Protein AF-A0A4Y2MVW5-F1 (afdb_monomer_lite)

Radius of gyration: 16.61 Å; chains: 1;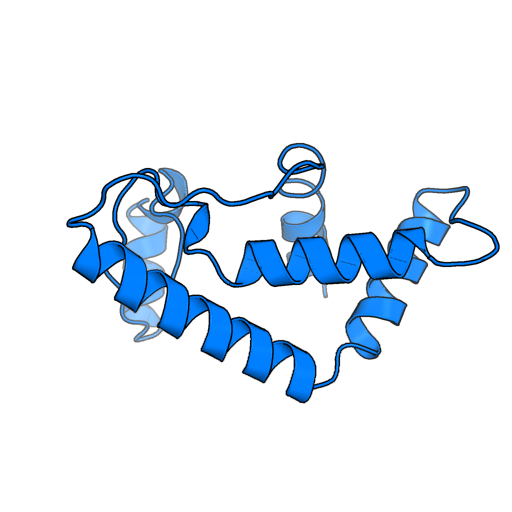 bounding box: 40×27×46 Å

Organism: Araneus ventricosus (NCBI:txid182803)

Foldseek 3Di:
DDQPPPVCPPPVNVVVCVVVVHDDDDDDHPPPVLDLVLVVVVVLVVQQVPDPPRQPDPVSSVVSSVVSVVVPDVVNVVVSVVVSVVVVVVCVVVVNDDDDDPPPDDPPPPPPPVVVVVVVD

Sequence (121 aa):
MDDNASPHRAAIVDDFLESEGIDCMEWPAYSPDLHPIENLWDALGRAVCRRFPPPATLRDLETAIKEEWRLLDSVVVDHLVTSMITHCALCMKVSGAHIPYQCRFLLFVLHLNIILLMTQI

Secondary structure (DSSP, 8-state):
-----TTTTSHHHHHHHHHTT-PPPP--TT-GGG-HHHHHHHHHHHHHHT-SSPP-SHHHHHHHHHHHHHH--HHHHHHHHHHHHHHHHHHHHTTTPPP-----S-TTTSHHHHHHHHTT-

InterPro domains:
  IPR036397 Ribonuclease H superfamily [G3DSA:3.30.420.10] (1-101)
  IPR038717 Tc1-like transposase, DDE domain [PF13358] (3-50)

pLDDT: mean 71.65, std 16.98, range [35.34, 93.88]

Structure (mmCIF, N/CA/C/O backbone):
data_AF-A0A4Y2MVW5-F1
#
_entry.id   AF-A0A4Y2MVW5-F1
#
loop_
_atom_site.group_PDB
_atom_site.id
_atom_site.type_symbol
_atom_site.label_atom_id
_atom_site.label_alt_id
_atom_site.label_comp_id
_atom_site.label_asym_id
_atom_site.label_entity_id
_atom_site.label_seq_id
_atom_site.pdbx_PDB_ins_code
_atom_site.Cartn_x
_atom_site.Cartn_y
_atom_site.Cartn_z
_atom_site.occupancy
_atom_site.B_iso_or_equiv
_atom_site.auth_seq_id
_atom_site.auth_comp_id
_atom_site.auth_asym_id
_atom_site.auth_atom_id
_atom_site.pdbx_PDB_model_num
ATOM 1 N N . MET A 1 1 ? -4.096 2.744 13.256 1.00 65.44 1 MET A N 1
ATOM 2 C CA . MET A 1 1 ? -5.276 2.305 12.482 1.00 65.44 1 MET A CA 1
ATOM 3 C C . MET A 1 1 ? -4.918 0.982 11.838 1.00 65.44 1 MET A C 1
ATOM 5 O O . MET A 1 1 ? -3.916 0.947 11.135 1.00 65.44 1 MET A O 1
ATOM 9 N N . ASP A 1 2 ? -5.699 -0.062 12.093 1.00 72.06 2 ASP A N 1
ATOM 10 C CA . ASP A 1 2 ? -5.564 -1.385 11.477 1.00 72.06 2 ASP A CA 1
ATOM 11 C C . ASP A 1 2 ? -6.956 -1.946 11.112 1.00 72.06 2 ASP A C 1
ATOM 13 O O . ASP A 1 2 ? -7.959 -1.236 11.201 1.00 72.06 2 ASP A O 1
ATOM 17 N N . ASP A 1 3 ? -7.010 -3.190 10.639 1.00 71.19 3 ASP A N 1
ATOM 18 C CA . ASP A 1 3 ? -8.216 -3.872 10.159 1.00 71.19 3 ASP A CA 1
ATOM 19 C C . ASP A 1 3 ? -8.911 -4.762 11.213 1.00 71.19 3 ASP A C 1
ATOM 21 O O . ASP A 1 3 ? -9.833 -5.508 10.871 1.00 71.19 3 ASP A O 1
ATOM 25 N N . ASN A 1 4 ? -8.491 -4.700 12.484 1.00 72.50 4 ASN A N 1
ATOM 26 C CA . ASN A 1 4 ? -8.999 -5.525 13.584 1.00 72.50 4 ASN A CA 1
ATOM 27 C C . ASN A 1 4 ? -8.874 -7.049 13.334 1.00 72.50 4 ASN A C 1
ATOM 29 O O . ASN A 1 4 ? -9.633 -7.849 13.894 1.00 72.50 4 ASN A O 1
ATOM 33 N N . ALA A 1 5 ? -7.932 -7.483 12.484 1.00 74.69 5 ALA A N 1
ATOM 34 C CA . ALA A 1 5 ? -7.656 -8.900 12.273 1.00 74.69 5 ALA A CA 1
ATOM 35 C C . ALA A 1 5 ? -7.199 -9.585 13.573 1.00 74.69 5 ALA A C 1
ATOM 37 O O . ALA A 1 5 ? -6.541 -8.985 14.422 1.00 74.69 5 ALA A O 1
ATOM 38 N N . SER A 1 6 ? -7.493 -10.883 13.717 1.00 78.06 6 SER A N 1
ATOM 39 C CA . SER A 1 6 ? -7.175 -11.639 14.941 1.00 78.06 6 SER A CA 1
ATOM 40 C C . SER A 1 6 ? -5.717 -11.509 15.424 1.00 78.06 6 SER A C 1
ATOM 42 O O . SER A 1 6 ? -5.538 -11.452 16.639 1.00 78.06 6 SER A O 1
ATOM 44 N N . PRO A 1 7 ? -4.684 -11.446 14.556 1.00 80.94 7 PRO A N 1
ATOM 45 C CA . PRO A 1 7 ? -3.311 -11.207 15.002 1.00 80.94 7 PRO A CA 1
ATOM 46 C C . PRO A 1 7 ? -3.080 -9.807 15.586 1.00 80.94 7 PRO A C 1
ATOM 48 O O . PRO A 1 7 ? -2.303 -9.677 16.523 1.00 80.94 7 PRO A O 1
ATOM 51 N N . HIS A 1 8 ? -3.766 -8.778 15.077 1.00 78.25 8 HIS A N 1
ATOM 52 C CA . HIS A 1 8 ? -3.656 -7.393 15.558 1.00 78.25 8 HIS A CA 1
ATOM 53 C C . HIS A 1 8 ? -4.331 -7.184 16.920 1.00 78.25 8 HIS A C 1
ATOM 55 O O . HIS A 1 8 ? -4.058 -6.208 17.604 1.00 78.25 8 HIS A O 1
ATOM 61 N N . ARG A 1 9 ? -5.187 -8.128 17.333 1.00 80.38 9 ARG A N 1
ATOM 62 C CA . ARG A 1 9 ? -5.886 -8.139 18.631 1.00 80.38 9 ARG A CA 1
ATOM 63 C C . ARG A 1 9 ? -5.322 -9.172 19.605 1.00 80.38 9 ARG A C 1
ATOM 65 O O . ARG A 1 9 ? -5.982 -9.556 20.569 1.00 80.38 9 ARG A O 1
ATOM 72 N N . ALA A 1 10 ? -4.132 -9.698 19.323 1.00 86.56 10 ALA A N 1
ATOM 73 C CA . ALA A 1 10 ? -3.432 -10.551 20.267 1.00 86.56 10 ALA A CA 1
ATOM 74 C C . ALA A 1 10 ? -2.944 -9.706 21.453 1.00 86.56 10 ALA A C 1
ATOM 76 O O . ALA A 1 10 ? -2.431 -8.612 21.249 1.00 86.56 10 ALA A O 1
ATOM 77 N N . ALA A 1 11 ? -3.019 -10.245 22.674 1.00 87.75 11 ALA A N 1
ATOM 78 C CA . ALA A 1 11 ? -2.611 -9.526 23.888 1.00 87.75 11 ALA A CA 1
ATOM 79 C C . ALA A 1 11 ? -1.182 -8.960 23.805 1.00 87.75 11 ALA A C 1
ATOM 81 O O . ALA A 1 11 ? -0.938 -7.837 24.212 1.00 87.75 11 ALA A O 1
ATOM 82 N N . ILE A 1 12 ? -0.257 -9.699 23.184 1.00 87.38 12 ILE A N 1
ATOM 83 C CA . ILE A 1 12 ? 1.121 -9.237 22.964 1.00 87.38 12 ILE A CA 1
ATOM 84 C C . ILE A 1 12 ? 1.209 -7.979 22.082 1.00 87.38 12 ILE A C 1
ATOM 86 O O . ILE A 1 12 ? 2.128 -7.184 22.242 1.00 87.38 12 ILE A O 1
ATOM 90 N N . VAL A 1 13 ? 0.280 -7.813 21.138 1.00 82.19 13 VAL A N 1
ATOM 91 C CA . VAL A 1 13 ? 0.209 -6.633 20.271 1.00 82.19 13 VAL A CA 1
ATOM 92 C C . VAL A 1 13 ? -0.405 -5.467 21.036 1.00 82.19 13 VAL A C 1
ATOM 94 O O . VAL A 1 13 ? 0.155 -4.378 20.985 1.00 82.19 13 VAL A O 1
ATOM 97 N N . ASP A 1 14 ? -1.484 -5.694 21.792 1.00 83.38 14 ASP A N 1
ATOM 98 C CA . ASP A 1 14 ? -2.093 -4.656 22.637 1.00 83.38 14 ASP A CA 1
ATOM 99 C C . ASP A 1 14 ? -1.088 -4.132 23.690 1.00 83.38 14 ASP A C 1
ATOM 101 O O . ASP A 1 14 ? -0.901 -2.921 23.796 1.00 83.38 14 ASP A O 1
ATOM 105 N N . ASP A 1 15 ? -0.361 -5.023 24.383 1.00 85.81 15 ASP A N 1
ATOM 106 C CA . ASP A 1 15 ? 0.678 -4.661 25.365 1.00 85.81 15 ASP A CA 1
ATOM 107 C C . ASP A 1 15 ? 1.800 -3.818 24.727 1.00 85.81 15 ASP A C 1
ATOM 109 O O . ASP A 1 15 ? 2.299 -2.857 25.318 1.00 85.81 15 ASP A O 1
ATOM 113 N N . PHE A 1 16 ? 2.214 -4.173 23.504 1.00 85.81 16 PHE A N 1
ATOM 114 C CA . PHE A 1 16 ? 3.232 -3.427 22.766 1.00 85.81 16 PHE A CA 1
ATOM 115 C C . PHE A 1 16 ? 2.738 -2.026 22.392 1.00 85.81 16 PHE A C 1
ATOM 117 O O . PHE A 1 16 ? 3.443 -1.047 22.639 1.00 85.81 16 PHE A O 1
ATOM 124 N N . LEU A 1 17 ? 1.526 -1.919 21.841 1.00 81.38 17 LEU A N 1
ATOM 125 C CA . LEU A 1 17 ? 0.936 -0.636 21.456 1.00 81.38 17 LEU A CA 1
ATOM 126 C C . LEU A 1 17 ? 0.781 0.292 22.666 1.00 81.38 17 LEU A C 1
ATOM 128 O O . LEU A 1 17 ? 1.124 1.470 22.570 1.00 81.38 17 LEU A O 1
ATOM 132 N N . GLU A 1 18 ? 0.351 -0.242 23.813 1.00 87.44 18 GLU A N 1
ATOM 133 C CA . GLU A 1 18 ? 0.275 0.514 25.066 1.00 87.44 18 GLU A CA 1
ATOM 134 C C . GLU A 1 18 ? 1.663 0.999 25.517 1.00 87.44 18 GLU A C 1
ATOM 136 O O . GLU A 1 18 ? 1.823 2.168 25.874 1.00 87.44 18 GLU A O 1
ATOM 141 N N . SER A 1 19 ? 2.689 0.142 25.444 1.00 86.62 19 SER A N 1
ATOM 142 C CA . SER A 1 19 ? 4.058 0.505 25.843 1.00 86.62 19 SER A CA 1
ATOM 143 C C . SER A 1 19 ? 4.690 1.596 24.969 1.00 86.62 19 SER A C 1
ATOM 145 O O . SER A 1 19 ? 5.455 2.419 25.473 1.00 86.62 19 SER A O 1
ATOM 147 N N . GLU A 1 20 ? 4.330 1.640 23.685 1.00 86.31 20 GLU A N 1
ATOM 148 C CA . GLU A 1 20 ? 4.769 2.664 22.732 1.00 86.31 20 GLU A CA 1
ATOM 149 C C . GLU A 1 20 ? 3.880 3.925 22.770 1.00 86.31 20 GLU A C 1
ATOM 151 O O . GLU A 1 20 ? 4.144 4.896 22.059 1.00 86.31 20 GLU A O 1
ATOM 156 N N . GLY A 1 21 ? 2.825 3.940 23.599 1.00 82.94 21 GLY A N 1
ATOM 157 C CA . GLY A 1 21 ? 1.878 5.054 23.700 1.00 82.94 21 GLY A CA 1
ATOM 158 C C . GLY A 1 21 ? 1.058 5.270 22.425 1.00 82.94 21 GLY A C 1
ATOM 159 O O . GLY A 1 21 ? 0.709 6.406 22.098 1.00 82.94 21 GLY A O 1
ATOM 160 N N . ILE A 1 22 ? 0.798 4.198 21.675 1.00 78.62 22 ILE A N 1
ATOM 161 C CA . ILE A 1 22 ? 0.056 4.229 20.416 1.00 78.62 22 ILE A CA 1
ATOM 162 C C . ILE A 1 22 ? -1.406 3.881 20.693 1.00 78.62 22 ILE A C 1
ATOM 164 O O . ILE A 1 22 ? -1.748 2.728 20.952 1.00 78.62 22 ILE A O 1
ATOM 168 N N . ASP A 1 23 ? -2.288 4.868 20.553 1.00 79.19 23 ASP A N 1
ATOM 169 C CA . ASP A 1 23 ? -3.726 4.644 20.675 1.00 79.19 23 ASP A CA 1
ATOM 170 C C . ASP A 1 23 ? -4.272 3.856 19.474 1.00 79.19 23 ASP A C 1
ATOM 172 O O . ASP A 1 23 ? -4.117 4.240 18.305 1.00 79.19 23 ASP A O 1
ATOM 176 N N . CYS A 1 24 ? -4.975 2.758 19.759 1.00 70.00 24 CYS A N 1
ATOM 177 C CA . CYS A 1 24 ? -5.708 2.020 18.741 1.00 70.00 24 CYS A CA 1
ATOM 178 C C . CYS A 1 24 ? -7.032 2.731 18.429 1.00 70.00 24 CYS A C 1
ATOM 180 O O . CYS A 1 24 ? -7.856 2.977 19.307 1.00 70.00 24 CYS A O 1
ATOM 182 N N . MET A 1 25 ? -7.259 3.037 17.153 1.00 70.56 25 MET A N 1
ATOM 183 C CA . MET A 1 25 ? -8.533 3.587 16.692 1.00 70.56 25 MET A CA 1
ATOM 184 C C . MET A 1 25 ? -9.561 2.461 16.547 1.00 70.56 25 MET A C 1
ATOM 186 O O . MET A 1 25 ? -9.260 1.451 15.913 1.00 70.56 25 MET A O 1
ATOM 190 N N . GLU A 1 26 ? -10.774 2.638 17.080 1.00 68.88 26 GLU A N 1
ATOM 191 C CA . GLU A 1 26 ? -11.860 1.676 16.859 1.00 68.88 26 GLU A CA 1
ATOM 192 C C . GLU A 1 26 ? -12.252 1.633 15.376 1.00 68.88 26 GLU A C 1
ATOM 194 O O . GLU A 1 26 ? -12.582 2.660 14.775 1.00 68.88 26 GLU A O 1
ATOM 199 N N . TRP A 1 27 ? -12.221 0.435 14.785 1.00 68.06 27 TRP A N 1
ATOM 200 C CA . TRP A 1 27 ? -12.527 0.222 13.373 1.00 68.06 27 TRP A CA 1
ATOM 201 C C . TRP A 1 27 ? -13.696 -0.753 13.186 1.00 68.06 27 TRP A C 1
ATOM 203 O O . TRP A 1 27 ? -13.691 -1.840 13.773 1.00 68.06 27 TRP A O 1
ATOM 213 N N . PRO A 1 28 ? -14.709 -0.414 12.367 1.00 63.06 28 PRO A N 1
ATOM 214 C CA . PRO A 1 28 ? -15.818 -1.317 12.101 1.00 63.06 28 PRO A CA 1
ATOM 215 C C . PRO A 1 28 ? -15.360 -2.529 11.279 1.00 63.06 28 PRO A C 1
ATOM 217 O O . PRO A 1 28 ? -14.703 -2.403 10.243 1.00 63.06 28 PRO A O 1
ATOM 220 N N . ALA A 1 29 ? -15.764 -3.724 11.718 1.00 60.44 29 ALA A N 1
ATOM 221 C CA . ALA A 1 29 ? -15.529 -4.958 10.976 1.00 60.44 29 ALA A CA 1
ATOM 222 C C . ALA A 1 29 ? -16.148 -4.882 9.564 1.00 60.44 29 ALA A C 1
ATOM 224 O O . ALA A 1 29 ? -17.201 -4.274 9.372 1.00 60.44 29 ALA A O 1
ATOM 225 N N . TYR A 1 30 ? -15.514 -5.538 8.586 1.00 59.69 30 TYR A N 1
ATOM 226 C CA . TYR A 1 30 ? -15.983 -5.629 7.192 1.00 59.69 30 TYR A CA 1
ATOM 227 C C . TYR A 1 30 ? -16.036 -4.303 6.410 1.00 59.69 30 TYR A C 1
ATOM 229 O O . TYR A 1 30 ? -16.842 -4.171 5.493 1.00 59.69 30 TYR A O 1
ATOM 237 N N . SER A 1 31 ? -15.152 -3.348 6.717 1.00 62.75 31 SER A N 1
ATOM 238 C CA . SER A 1 31 ? -15.020 -2.084 5.967 1.00 62.75 31 SER A CA 1
ATOM 239 C C . SER A 1 31 ? -13.681 -1.974 5.209 1.00 62.75 31 SER A C 1
ATOM 241 O O . SER A 1 31 ? -12.890 -1.076 5.510 1.00 62.75 31 SER A O 1
ATOM 243 N N . PRO A 1 32 ? -13.388 -2.863 4.231 1.00 58.31 32 PRO A N 1
ATOM 244 C CA . PRO A 1 32 ? -12.162 -2.774 3.429 1.00 58.31 32 PRO A CA 1
ATOM 245 C C . PRO A 1 32 ? -12.123 -1.486 2.591 1.00 58.31 32 PRO A C 1
ATOM 247 O O . PRO A 1 32 ? -11.052 -0.935 2.351 1.00 58.31 32 PRO A O 1
ATOM 250 N N . ASP A 1 33 ? -13.297 -0.958 2.230 1.00 57.16 33 ASP A N 1
ATOM 251 C CA . ASP A 1 33 ? -13.475 0.268 1.437 1.00 57.16 33 ASP A CA 1
ATOM 252 C C . ASP A 1 33 ? -12.950 1.529 2.142 1.00 57.16 33 ASP A C 1
ATOM 254 O O . ASP A 1 33 ? -12.772 2.577 1.521 1.00 57.16 33 ASP A O 1
ATOM 258 N N . LEU A 1 34 ? -12.715 1.440 3.453 1.00 61.88 34 LEU A N 1
ATOM 259 C CA . LEU A 1 34 ? -12.266 2.553 4.277 1.00 61.88 34 LEU A CA 1
ATOM 260 C C . LEU A 1 34 ? -10.758 2.509 4.570 1.00 61.88 34 LEU A C 1
ATOM 262 O O . LEU A 1 34 ? -10.264 3.401 5.254 1.00 61.88 34 LEU A O 1
ATOM 266 N N . HIS A 1 35 ? -10.006 1.520 4.069 1.00 67.19 35 HIS A N 1
ATOM 267 C CA . HIS A 1 35 ? -8.577 1.409 4.363 1.00 67.19 35 HIS A CA 1
ATOM 268 C C . HIS A 1 35 ? -7.742 2.230 3.351 1.00 67.19 35 HIS A C 1
ATOM 270 O O . HIS A 1 35 ? -7.584 1.816 2.201 1.00 67.19 35 HIS A O 1
ATOM 276 N N . PRO A 1 36 ? -7.160 3.390 3.728 1.00 63.81 36 PRO A N 1
ATOM 277 C CA . PRO A 1 36 ? -6.379 4.238 2.819 1.00 63.81 36 PRO A CA 1
ATOM 278 C C . PRO A 1 36 ? -5.159 3.528 2.223 1.00 63.81 36 PRO A C 1
ATOM 280 O O . PRO A 1 36 ? -4.724 3.889 1.129 1.00 63.81 36 PRO A O 1
ATOM 283 N N . ILE A 1 37 ? -4.636 2.499 2.900 1.00 70.62 37 ILE A N 1
ATOM 284 C CA . ILE A 1 37 ? -3.518 1.704 2.391 1.00 70.62 37 ILE A CA 1
ATOM 285 C C . ILE A 1 37 ? -3.908 0.887 1.153 1.00 70.62 37 ILE A C 1
ATOM 287 O O . ILE A 1 37 ? -3.087 0.718 0.261 1.00 70.62 37 ILE A O 1
ATOM 291 N N . GLU A 1 38 ? -5.162 0.438 1.040 1.00 74.31 38 GLU A N 1
ATOM 292 C CA . GLU A 1 38 ? -5.629 -0.328 -0.123 1.00 74.31 38 GLU A CA 1
ATOM 293 C C . GLU A 1 38 ? -5.632 0.550 -1.377 1.00 74.31 38 GLU A C 1
ATOM 295 O O . GLU A 1 38 ? -5.166 0.139 -2.439 1.00 74.31 38 GLU A O 1
ATOM 300 N N . ASN A 1 39 ? -6.048 1.813 -1.242 1.00 74.50 39 ASN A N 1
ATOM 301 C CA . ASN A 1 39 ? -5.973 2.774 -2.341 1.00 74.50 39 ASN A CA 1
ATOM 302 C C . ASN A 1 39 ? -4.518 3.091 -2.739 1.00 74.50 39 ASN A C 1
ATOM 304 O O . ASN A 1 39 ? -4.235 3.314 -3.919 1.00 74.50 39 ASN A O 1
ATOM 308 N N . LEU A 1 40 ? -3.592 3.100 -1.772 1.00 79.56 40 LEU A N 1
ATOM 309 C CA . LEU A 1 40 ? -2.159 3.269 -2.026 1.00 79.56 40 LEU A CA 1
ATOM 310 C C . LEU A 1 40 ? -1.582 2.065 -2.782 1.00 79.56 40 LEU A C 1
ATOM 312 O O . LEU A 1 40 ? -0.878 2.248 -3.775 1.00 79.56 40 LEU A O 1
ATOM 316 N N . TRP A 1 41 ? -1.921 0.844 -2.360 1.00 82.31 41 TRP A N 1
ATOM 317 C CA . TRP A 1 41 ? -1.504 -0.388 -3.032 1.00 82.31 41 TRP A CA 1
ATOM 318 C C . TRP A 1 41 ? -2.031 -0.472 -4.459 1.00 82.31 41 TRP A C 1
ATOM 320 O O . TRP A 1 41 ? -1.291 -0.834 -5.370 1.00 82.31 41 TRP A O 1
ATOM 330 N N . ASP A 1 42 ? -3.281 -0.083 -4.674 1.00 80.69 42 ASP A N 1
ATOM 331 C CA . ASP A 1 42 ? -3.906 -0.036 -5.991 1.00 80.69 42 ASP A CA 1
ATOM 332 C C . ASP A 1 42 ? -3.256 1.034 -6.897 1.00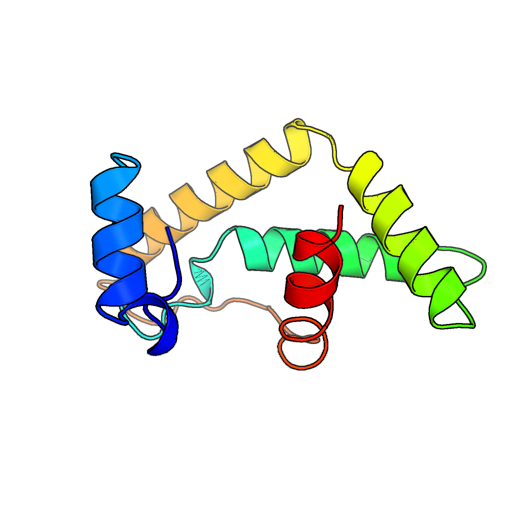 80.69 42 ASP A C 1
ATOM 334 O O . ASP A 1 42 ? -2.975 0.788 -8.075 1.00 80.69 42 ASP A O 1
ATOM 338 N N . ALA A 1 43 ? -2.914 2.209 -6.354 1.00 82.06 43 ALA A N 1
ATOM 339 C CA . ALA A 1 43 ? -2.139 3.223 -7.073 1.00 82.06 43 ALA A CA 1
ATOM 340 C C . ALA A 1 43 ? -0.739 2.717 -7.468 1.00 82.06 43 ALA A C 1
ATOM 342 O O . ALA A 1 43 ? -0.346 2.852 -8.630 1.00 82.06 43 ALA A O 1
ATOM 343 N N . LEU A 1 44 ? -0.024 2.083 -6.536 1.00 87.69 44 LEU A N 1
ATOM 344 C CA . LEU A 1 44 ? 1.303 1.515 -6.766 1.00 87.69 44 LEU A CA 1
ATOM 345 C C . LEU A 1 44 ? 1.262 0.365 -7.782 1.00 87.69 44 LEU A C 1
ATOM 347 O O . LEU A 1 44 ? 2.062 0.330 -8.716 1.00 87.69 44 LEU A O 1
ATOM 351 N N . GLY A 1 45 ? 0.291 -0.541 -7.652 1.00 87.31 45 GLY A N 1
ATOM 352 C CA . GLY A 1 45 ? 0.075 -1.648 -8.580 1.00 87.31 45 GLY A CA 1
ATOM 353 C C . GLY A 1 45 ? -0.181 -1.150 -9.999 1.00 87.31 45 GLY A C 1
ATOM 354 O O . GLY A 1 45 ? 0.448 -1.620 -10.947 1.00 87.31 45 GLY A O 1
ATOM 355 N N . ARG A 1 46 ? -1.024 -0.121 -10.159 1.00 87.81 46 ARG A N 1
ATOM 356 C CA . ARG A 1 46 ? -1.239 0.531 -11.459 1.00 87.81 46 ARG A CA 1
ATOM 357 C C . ARG A 1 46 ? 0.020 1.177 -12.023 1.00 87.81 46 ARG A C 1
ATOM 359 O O . ARG A 1 46 ? 0.213 1.110 -13.236 1.00 87.81 46 ARG A O 1
ATOM 366 N N . ALA A 1 47 ? 0.840 1.817 -11.192 1.00 89.00 47 ALA A N 1
ATOM 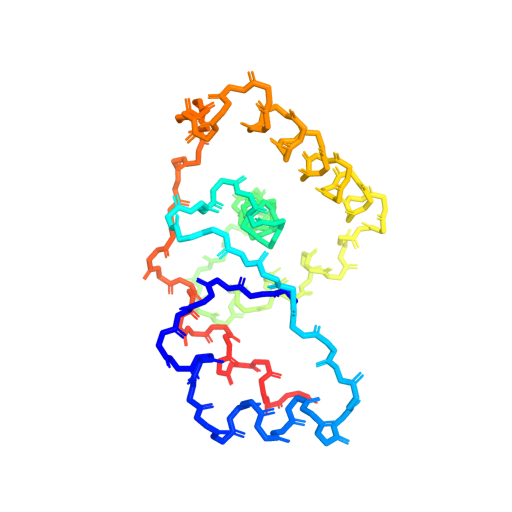367 C CA . ALA A 1 47 ? 2.089 2.435 -11.630 1.00 89.00 47 ALA A CA 1
ATOM 368 C C . ALA A 1 47 ? 3.062 1.374 -12.165 1.00 89.00 47 ALA A C 1
ATOM 370 O O . ALA A 1 47 ? 3.515 1.470 -13.306 1.00 89.00 47 ALA A O 1
ATOM 371 N N . VAL A 1 48 ? 3.253 0.284 -11.415 1.00 91.06 48 VAL A N 1
ATOM 372 C CA . VAL A 1 48 ? 4.072 -0.863 -11.835 1.00 91.06 48 VAL A CA 1
ATOM 373 C C . VAL A 1 48 ? 3.537 -1.500 -13.125 1.00 91.06 48 VAL A C 1
ATOM 375 O O . VAL A 1 48 ? 4.314 -1.776 -14.038 1.00 91.06 48 VAL A O 1
ATOM 378 N N . CYS A 1 49 ? 2.218 -1.675 -13.260 1.00 89.12 49 CYS A N 1
ATOM 379 C CA . CYS A 1 49 ? 1.602 -2.216 -14.479 1.00 89.12 49 CYS A CA 1
ATOM 380 C C . CYS A 1 49 ? 1.779 -1.325 -15.719 1.00 89.12 49 CYS A C 1
ATOM 382 O O . CYS A 1 49 ? 1.663 -1.821 -16.838 1.00 89.12 49 CYS A O 1
ATOM 384 N N . ARG A 1 50 ? 2.031 -0.021 -15.549 1.00 91.81 50 ARG A N 1
ATOM 385 C CA . ARG A 1 50 ? 2.268 0.919 -16.658 1.00 91.81 50 ARG A CA 1
ATOM 386 C C . ARG A 1 50 ? 3.722 0.943 -17.128 1.00 91.81 50 ARG A C 1
ATOM 388 O O . ARG A 1 50 ? 4.002 1.580 -18.144 1.00 91.81 50 ARG A O 1
ATOM 395 N N . ARG A 1 51 ? 4.645 0.285 -16.419 1.00 90.62 51 ARG A N 1
ATOM 396 C CA . ARG A 1 51 ? 6.069 0.294 -16.770 1.00 90.62 51 ARG A CA 1
ATOM 397 C C . ARG A 1 51 ? 6.324 -0.459 -18.068 1.00 90.62 51 ARG A C 1
ATOM 399 O O . ARG A 1 51 ? 5.705 -1.484 -18.355 1.00 90.62 51 ARG A O 1
ATOM 406 N N . PHE A 1 52 ? 7.269 0.063 -18.844 1.00 90.06 52 PHE A N 1
ATOM 407 C CA . PHE A 1 52 ? 7.722 -0.552 -20.079 1.00 90.06 52 PHE A CA 1
ATOM 408 C C . PHE A 1 52 ? 9.261 -0.590 -20.124 1.00 90.06 52 PHE A C 1
ATOM 410 O O . PHE A 1 52 ? 9.884 0.465 -19.994 1.00 90.06 52 PHE A O 1
ATOM 417 N N . PRO A 1 53 ? 9.879 -1.767 -20.335 1.00 90.19 53 PRO A N 1
ATOM 418 C CA . PRO A 1 53 ? 9.231 -3.078 -20.422 1.00 90.19 53 PRO A CA 1
ATOM 419 C C . PRO A 1 53 ? 8.588 -3.491 -19.081 1.00 90.19 53 PRO A C 1
ATOM 421 O O . PRO A 1 53 ? 9.019 -3.018 -18.027 1.00 90.19 53 PRO A O 1
ATOM 424 N N . PRO A 1 54 ? 7.549 -4.345 -19.100 1.00 89.81 54 PRO A N 1
ATOM 425 C CA . PRO A 1 54 ? 6.963 -4.856 -17.868 1.00 89.81 54 PRO A CA 1
ATOM 426 C C . PRO A 1 54 ? 7.981 -5.723 -17.103 1.00 89.81 54 PRO A C 1
ATOM 428 O O . PRO A 1 54 ? 8.815 -6.378 -17.738 1.00 89.81 54 PRO A O 1
ATOM 431 N N . PRO A 1 55 ? 7.909 -5.778 -15.760 1.00 91.25 55 PRO A N 1
ATOM 432 C CA . PRO A 1 55 ? 8.776 -6.642 -14.965 1.00 91.25 55 PRO A CA 1
ATOM 433 C C . PRO A 1 55 ? 8.625 -8.112 -15.376 1.00 91.25 55 PRO A C 1
ATOM 435 O O . PRO A 1 55 ? 7.514 -8.642 -15.386 1.00 91.25 55 PRO A O 1
ATOM 438 N N . ALA A 1 56 ? 9.735 -8.771 -15.716 1.00 92.19 56 ALA A N 1
ATOM 439 C CA . ALA A 1 56 ? 9.728 -10.150 -16.211 1.00 92.19 56 ALA A CA 1
ATOM 440 C C . ALA A 1 56 ? 10.082 -11.181 -15.127 1.00 92.19 56 ALA A C 1
ATOM 442 O O . ALA A 1 56 ? 9.742 -12.357 -15.251 1.00 92.19 56 ALA A O 1
ATOM 443 N N . THR A 1 57 ? 10.757 -10.751 -14.058 1.00 93.88 57 THR A N 1
ATOM 444 C CA . THR A 1 57 ? 11.151 -11.599 -12.928 1.00 93.88 57 THR A CA 1
ATOM 445 C C . THR A 1 57 ? 10.676 -11.021 -11.596 1.00 93.88 57 THR A C 1
ATOM 447 O O . THR A 1 57 ? 10.356 -9.837 -11.494 1.00 93.88 57 THR A O 1
ATOM 450 N N . LEU A 1 58 ? 10.677 -11.841 -10.538 1.00 91.25 58 LEU A N 1
ATOM 451 C CA . LEU A 1 58 ? 10.379 -11.371 -9.177 1.00 91.25 58 LEU A CA 1
ATOM 452 C C . LEU A 1 58 ? 11.330 -10.252 -8.729 1.00 91.25 58 LEU A C 1
ATOM 454 O O . LEU A 1 58 ? 10.904 -9.322 -8.055 1.00 91.25 58 LEU A O 1
ATOM 458 N N . ARG A 1 59 ? 12.599 -10.309 -9.147 1.00 91.75 59 ARG A N 1
ATOM 459 C CA . ARG A 1 59 ? 13.597 -9.282 -8.831 1.00 91.75 59 ARG A CA 1
ATOM 460 C C . ARG A 1 59 ? 13.323 -7.966 -9.560 1.00 91.75 59 ARG A C 1
ATOM 462 O O . ARG A 1 59 ? 13.499 -6.895 -8.977 1.00 91.75 59 ARG A O 1
ATOM 469 N N . ASP A 1 60 ? 12.871 -8.045 -10.811 1.00 89.69 60 ASP A N 1
ATOM 470 C CA . ASP A 1 60 ? 12.455 -6.862 -11.569 1.00 89.69 60 ASP A CA 1
ATOM 471 C C . ASP A 1 60 ? 11.203 -6.251 -10.944 1.00 89.69 60 ASP A C 1
ATOM 473 O O . ASP A 1 60 ? 11.106 -5.034 -10.834 1.00 89.69 60 ASP A O 1
ATOM 477 N N . LEU A 1 61 ? 10.267 -7.088 -10.483 1.00 91.69 61 LEU A N 1
ATOM 478 C CA . LEU A 1 61 ? 9.056 -6.637 -9.805 1.00 91.69 61 LEU A CA 1
ATOM 479 C C . LEU A 1 61 ? 9.380 -5.955 -8.471 1.00 91.69 61 LEU A C 1
ATOM 481 O O . LEU A 1 61 ? 8.858 -4.879 -8.199 1.00 91.69 61 LEU A O 1
ATOM 485 N N . GLU A 1 62 ? 10.267 -6.536 -7.663 1.00 91.19 62 GLU A N 1
ATOM 486 C CA . GLU A 1 62 ? 10.716 -5.943 -6.400 1.00 91.19 62 GLU A CA 1
ATOM 487 C C . GLU A 1 62 ? 11.388 -4.582 -6.625 1.00 91.19 62 GLU A C 1
ATOM 489 O O . GLU A 1 62 ? 11.055 -3.598 -5.961 1.00 91.19 62 GLU A O 1
ATOM 494 N N . THR A 1 63 ? 12.306 -4.512 -7.594 1.00 91.38 63 THR A N 1
ATOM 495 C CA . THR A 1 63 ? 12.943 -3.253 -8.003 1.00 91.38 63 THR A CA 1
ATOM 496 C C . THR A 1 63 ? 11.889 -2.250 -8.454 1.00 91.38 63 THR A C 1
ATOM 498 O O . THR A 1 63 ? 11.903 -1.096 -8.023 1.00 91.38 63 THR A O 1
ATOM 501 N N . ALA A 1 64 ? 10.929 -2.706 -9.260 1.00 90.69 64 ALA A N 1
ATOM 502 C CA . ALA A 1 64 ? 9.917 -1.838 -9.816 1.00 90.69 64 ALA A CA 1
ATOM 503 C C . ALA A 1 64 ? 9.011 -1.234 -8.738 1.00 90.69 64 ALA A C 1
ATOM 505 O O . ALA A 1 64 ? 8.738 -0.038 -8.774 1.00 90.69 64 ALA A O 1
ATOM 506 N N . ILE A 1 65 ? 8.596 -2.040 -7.760 1.00 91.19 65 ILE A N 1
ATOM 507 C CA . ILE A 1 65 ? 7.806 -1.597 -6.609 1.00 91.19 65 ILE A CA 1
ATOM 508 C C . ILE A 1 65 ? 8.587 -0.559 -5.797 1.00 91.19 65 ILE A C 1
ATOM 510 O O . ILE A 1 65 ? 8.043 0.494 -5.482 1.00 91.19 65 ILE A O 1
ATOM 514 N N . LYS A 1 66 ? 9.868 -0.815 -5.495 1.00 89.00 66 LYS A N 1
ATOM 515 C CA . LYS A 1 66 ? 10.714 0.110 -4.718 1.00 89.00 66 LYS A CA 1
ATOM 516 C C . LYS A 1 66 ? 10.908 1.457 -5.414 1.00 89.00 66 LYS A C 1
ATOM 518 O O . LYS A 1 66 ? 10.940 2.491 -4.754 1.00 89.00 66 LYS A O 1
ATOM 523 N N . GLU A 1 67 ? 11.071 1.453 -6.730 1.00 91.56 67 GLU A N 1
ATOM 524 C CA . GLU A 1 67 ? 11.229 2.677 -7.515 1.00 91.56 67 GLU A CA 1
ATOM 525 C C . GLU A 1 67 ? 9.925 3.466 -7.626 1.00 91.56 67 GLU A C 1
ATOM 527 O O . GLU A 1 67 ? 9.935 4.660 -7.346 1.00 91.56 67 GLU A O 1
ATOM 532 N N . GLU A 1 68 ? 8.806 2.816 -7.961 1.00 90.31 68 GLU A N 1
ATOM 533 C CA . GLU A 1 68 ? 7.501 3.489 -8.023 1.00 90.31 68 GLU A CA 1
ATOM 534 C C . GLU A 1 68 ? 7.088 4.022 -6.647 1.00 90.31 68 GLU A C 1
ATOM 536 O O . GLU A 1 68 ? 6.575 5.131 -6.541 1.00 90.31 68 GLU A O 1
ATOM 541 N N . TRP A 1 69 ? 7.405 3.293 -5.572 1.00 88.25 69 TRP A N 1
ATOM 542 C CA . TRP A 1 69 ? 7.183 3.756 -4.205 1.00 88.25 69 TRP A CA 1
ATOM 543 C C . TRP A 1 69 ? 7.925 5.061 -3.902 1.00 88.25 69 TRP A C 1
ATOM 545 O O . TRP A 1 69 ? 7.366 5.964 -3.291 1.00 88.25 69 TRP A O 1
ATOM 555 N N . ARG A 1 70 ? 9.175 5.198 -4.362 1.00 85.50 70 ARG A N 1
ATOM 556 C CA . ARG A 1 70 ? 9.963 6.432 -4.190 1.00 85.50 70 ARG A CA 1
ATOM 557 C C . ARG A 1 70 ? 9.426 7.611 -5.001 1.00 85.50 70 ARG A C 1
ATOM 559 O O . ARG A 1 70 ? 9.764 8.747 -4.686 1.00 85.50 70 ARG A O 1
ATOM 566 N N . LEU A 1 71 ? 8.650 7.345 -6.049 1.00 86.50 71 LEU A N 1
ATOM 567 C CA . LEU A 1 71 ? 8.030 8.363 -6.896 1.00 86.50 71 LEU A CA 1
ATOM 568 C C . LEU A 1 71 ? 6.649 8.797 -6.392 1.00 86.50 71 LEU A C 1
ATOM 570 O O . LEU A 1 71 ? 6.097 9.764 -6.919 1.00 86.50 71 LEU A O 1
ATOM 574 N N . LEU A 1 72 ? 6.086 8.112 -5.390 1.00 80.94 72 LEU A N 1
ATOM 575 C CA . LEU A 1 72 ? 4.846 8.533 -4.748 1.00 80.94 72 LEU A CA 1
ATOM 576 C C . LEU A 1 72 ? 5.089 9.840 -3.990 1.00 80.94 72 LEU A C 1
ATOM 578 O O . LEU A 1 72 ? 5.654 9.864 -2.899 1.00 80.94 72 LEU A O 1
ATOM 582 N N . ASP A 1 73 ? 4.661 10.933 -4.611 1.00 78.00 73 ASP A N 1
ATOM 583 C CA . ASP A 1 73 ? 4.710 12.269 -4.033 1.00 78.00 73 ASP A CA 1
ATOM 584 C C . ASP A 1 73 ? 3.753 12.384 -2.834 1.00 78.00 73 ASP A C 1
ATOM 586 O O . ASP A 1 73 ? 2.700 11.734 -2.795 1.00 78.00 73 ASP A O 1
ATOM 590 N N . SER A 1 74 ? 4.075 13.259 -1.877 1.00 70.62 74 SER A N 1
ATOM 591 C CA . SER A 1 74 ? 3.223 13.525 -0.713 1.00 70.62 74 SER A CA 1
ATOM 592 C C . SER A 1 74 ? 1.832 13.987 -1.138 1.00 70.62 74 SER A C 1
ATOM 594 O O . SER A 1 74 ? 0.849 13.639 -0.499 1.00 70.62 74 SER A O 1
ATOM 596 N N . VAL A 1 75 ? 1.725 14.655 -2.290 1.00 73.88 75 VAL A N 1
ATOM 597 C CA . VAL A 1 75 ? 0.452 15.040 -2.909 1.00 73.88 75 VAL A CA 1
ATOM 598 C C . VAL A 1 75 ? -0.442 13.829 -3.194 1.00 73.88 75 VAL A C 1
ATOM 600 O O . VAL A 1 75 ? -1.658 13.915 -3.036 1.00 73.88 75 VAL A O 1
ATOM 603 N N . VAL A 1 76 ? 0.112 12.685 -3.607 1.00 70.81 76 VAL A N 1
ATOM 604 C CA . VAL A 1 76 ? -0.679 11.460 -3.817 1.00 70.81 76 VAL A CA 1
ATOM 605 C C . VAL A 1 76 ? -1.177 10.934 -2.476 1.00 70.81 76 VAL A C 1
ATOM 607 O O . VAL A 1 76 ? -2.355 10.608 -2.351 1.00 70.81 76 VAL A O 1
ATOM 610 N N . VAL A 1 77 ? -0.315 10.917 -1.460 1.00 72.81 77 VAL A N 1
ATOM 611 C CA . VAL A 1 77 ? -0.674 10.493 -0.099 1.00 72.81 77 VAL A CA 1
ATOM 612 C C . VAL A 1 77 ? -1.769 11.392 0.487 1.00 72.81 77 VAL A C 1
ATOM 614 O O . VAL A 1 77 ? -2.769 10.885 0.990 1.00 72.81 77 VAL A O 1
ATOM 617 N N . ASP A 1 78 ? -1.657 12.709 0.330 1.00 75.75 78 ASP A N 1
ATOM 618 C CA . ASP A 1 78 ? -2.638 13.683 0.816 1.00 75.75 78 ASP A CA 1
ATOM 619 C C . ASP A 1 78 ? -4.006 13.510 0.137 1.00 75.75 78 ASP A C 1
ATOM 621 O O . ASP A 1 78 ? -5.054 13.550 0.793 1.00 75.75 78 ASP A O 1
ATOM 625 N N . HIS A 1 79 ? -4.023 13.249 -1.175 1.00 76.56 79 HIS A N 1
ATOM 626 C CA . 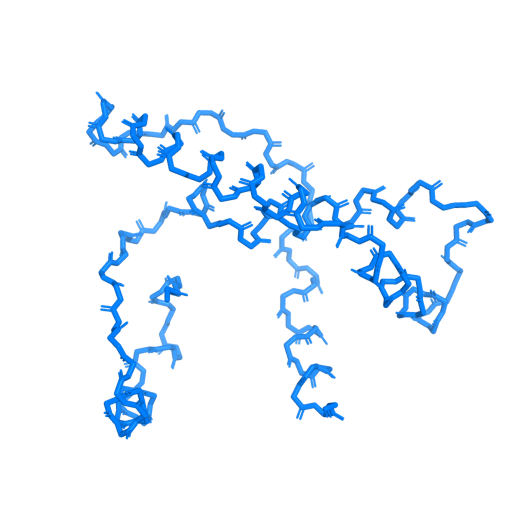HIS A 1 79 ? -5.259 12.933 -1.894 1.00 76.56 79 HIS A CA 1
ATOM 627 C C . HIS A 1 79 ? -5.882 11.614 -1.422 1.00 76.56 79 HIS A C 1
ATOM 629 O O . HIS A 1 79 ? -7.106 11.522 -1.315 1.00 76.56 79 HIS A O 1
ATOM 635 N N . LEU A 1 80 ? -5.068 10.603 -1.110 1.00 70.94 80 LEU A N 1
ATOM 636 C CA . LEU A 1 80 ? -5.541 9.324 -0.579 1.00 70.94 80 LEU A CA 1
ATOM 637 C C . LEU A 1 80 ? -6.152 9.480 0.820 1.00 70.94 80 LEU A C 1
ATOM 639 O O . LEU A 1 80 ? -7.235 8.948 1.073 1.00 70.94 80 LEU A O 1
ATOM 643 N N . VAL A 1 81 ? -5.520 10.269 1.693 1.00 71.50 81 VAL A N 1
ATOM 644 C CA . VAL A 1 81 ? -6.056 10.616 3.020 1.00 71.50 81 VAL A CA 1
ATOM 645 C C . VAL A 1 81 ? -7.371 11.389 2.888 1.00 71.50 81 VAL A C 1
ATOM 647 O O . VAL A 1 81 ? -8.360 11.057 3.542 1.00 71.50 81 VAL A O 1
ATOM 650 N N . THR A 1 82 ? -7.431 12.370 1.986 1.00 75.31 82 THR A N 1
ATOM 651 C CA . THR A 1 82 ? -8.650 13.156 1.721 1.00 75.31 82 THR A CA 1
ATOM 652 C C . THR A 1 82 ? -9.788 12.281 1.183 1.00 75.31 82 THR A C 1
ATOM 654 O O . THR A 1 82 ? -10.946 12.430 1.587 1.00 75.31 82 THR A O 1
ATOM 657 N N . SER A 1 83 ? -9.466 11.333 0.301 1.00 71.75 83 SER A N 1
ATOM 658 C CA . SER A 1 83 ? -10.413 10.349 -0.227 1.00 71.75 83 SER A CA 1
ATOM 659 C C . SER A 1 83 ? -10.978 9.462 0.886 1.00 71.75 83 SER A C 1
ATOM 661 O O . SER A 1 83 ? -12.194 9.312 0.989 1.00 71.75 83 SER A O 1
ATOM 663 N N . MET A 1 84 ? -10.129 8.961 1.793 1.00 73.12 84 MET A N 1
ATOM 664 C CA . MET A 1 84 ? -10.575 8.199 2.966 1.00 73.12 84 MET A CA 1
ATOM 665 C C . MET A 1 84 ? -11.537 9.013 3.839 1.00 73.12 84 MET A C 1
ATOM 667 O O . MET A 1 84 ? -12.616 8.524 4.163 1.00 73.12 84 MET A O 1
ATOM 671 N N . ILE A 1 85 ? -11.196 10.262 4.181 1.00 71.25 85 ILE A N 1
ATOM 672 C CA . ILE A 1 85 ? -12.068 11.135 4.988 1.00 71.25 85 ILE A CA 1
ATOM 673 C C . ILE A 1 85 ? -13.434 11.305 4.309 1.00 71.25 85 ILE A C 1
ATOM 675 O O . ILE A 1 85 ? -14.480 11.215 4.957 1.00 71.25 85 ILE A O 1
ATOM 679 N N . THR A 1 86 ? -13.431 11.494 2.989 1.00 74.44 86 THR A N 1
ATOM 680 C CA . THR A 1 86 ? -14.654 11.618 2.189 1.00 74.44 86 THR A CA 1
ATOM 681 C C . THR A 1 86 ? -15.483 10.330 2.225 1.00 74.44 86 THR A C 1
ATOM 683 O O . THR A 1 86 ? -16.699 10.391 2.414 1.00 74.44 86 THR A O 1
ATOM 686 N N . HIS A 1 87 ? -14.854 9.159 2.108 1.00 68.06 87 HIS A N 1
ATOM 687 C CA . HIS A 1 87 ? -15.547 7.870 2.178 1.00 68.06 87 HIS A CA 1
ATOM 688 C C . HIS A 1 87 ? -16.086 7.557 3.574 1.00 68.06 87 HIS A C 1
ATOM 690 O O . HIS A 1 87 ? -17.226 7.110 3.682 1.00 68.06 87 HIS A O 1
ATOM 696 N N . CYS A 1 88 ? -15.351 7.875 4.641 1.00 68.06 88 CYS A N 1
ATOM 697 C CA . CYS A 1 88 ? -15.860 7.784 6.010 1.00 68.06 88 CYS A CA 1
ATOM 698 C C . CYS A 1 88 ? -17.102 8.670 6.195 1.00 68.06 88 CYS A C 1
ATOM 700 O O . CYS A 1 88 ? -18.111 8.224 6.743 1.00 68.06 88 CYS A O 1
ATOM 702 N N . ALA A 1 89 ? -17.077 9.900 5.671 1.00 71.12 89 ALA A N 1
ATOM 703 C CA . ALA A 1 89 ? -18.227 10.802 5.708 1.00 71.12 89 ALA A CA 1
ATOM 704 C C . ALA A 1 89 ? -19.438 10.255 4.932 1.00 71.12 89 ALA A C 1
ATOM 706 O O . ALA A 1 89 ? -20.577 10.353 5.399 1.00 71.12 89 ALA A O 1
ATOM 707 N N . LEU A 1 90 ? -19.208 9.638 3.771 1.00 72.88 90 LEU A N 1
ATOM 708 C CA . LEU A 1 90 ? -20.260 8.972 3.003 1.00 72.88 90 LEU A CA 1
ATOM 709 C C . LEU A 1 90 ? -20.811 7.742 3.736 1.00 72.88 90 LEU A C 1
ATOM 711 O O . LEU A 1 90 ? -22.027 7.570 3.764 1.00 72.88 90 LEU A O 1
ATOM 715 N N . CYS A 1 91 ? -19.954 6.946 4.380 1.00 66.06 91 CYS A N 1
ATOM 716 C CA . CYS A 1 91 ? -20.337 5.755 5.145 1.00 66.06 91 CYS A CA 1
ATOM 717 C C . CYS A 1 91 ? -21.240 6.120 6.328 1.00 66.06 91 CYS A C 1
ATOM 719 O O . CYS A 1 91 ? -22.297 5.514 6.518 1.00 66.06 91 CYS A O 1
ATOM 721 N N . MET A 1 92 ? -20.904 7.197 7.047 1.00 71.19 92 MET A N 1
ATOM 722 C CA . MET A 1 92 ? -21.773 7.760 8.085 1.00 71.19 92 MET A CA 1
ATOM 723 C C . MET A 1 92 ? -23.131 8.198 7.522 1.00 71.19 92 MET A C 1
ATOM 725 O O . MET A 1 92 ? -24.170 7.923 8.123 1.00 71.19 92 MET A O 1
ATOM 729 N N . LYS A 1 93 ? -23.148 8.834 6.342 1.00 75.00 93 LYS A N 1
ATOM 730 C CA . LYS A 1 93 ? -24.380 9.305 5.689 1.00 75.00 93 LYS A CA 1
ATOM 731 C C . LYS A 1 93 ? -25.311 8.166 5.265 1.00 75.00 93 LYS A C 1
ATOM 733 O O . LYS A 1 93 ? -26.523 8.365 5.235 1.00 75.00 93 LYS A O 1
ATOM 738 N N . VAL A 1 94 ? -24.764 6.993 4.947 1.00 77.31 94 VAL A N 1
ATOM 739 C CA . VAL A 1 94 ? -25.540 5.792 4.595 1.00 77.31 94 VAL A CA 1
ATOM 740 C C . VAL A 1 94 ? -25.690 4.809 5.762 1.00 77.31 94 VAL A C 1
ATOM 742 O O . VAL A 1 94 ? -26.109 3.674 5.551 1.00 77.31 94 VAL A O 1
ATOM 745 N N . SER A 1 95 ? -25.359 5.231 6.989 1.00 75.31 95 SER A N 1
ATOM 746 C CA . SER A 1 95 ? -25.459 4.418 8.212 1.00 75.31 95 SER A CA 1
ATOM 747 C C . SER A 1 95 ? -24.759 3.055 8.107 1.00 75.31 95 SER A C 1
ATOM 749 O O . SER A 1 95 ? -25.283 2.047 8.575 1.00 75.31 95 SER A O 1
ATOM 751 N N . GLY A 1 96 ? -23.585 3.014 7.471 1.00 62.81 96 GLY A N 1
ATOM 752 C CA . GLY A 1 96 ? -22.801 1.784 7.318 1.00 62.81 96 GLY A CA 1
ATOM 753 C C . GLY A 1 96 ? -23.271 0.844 6.202 1.00 62.81 96 GLY A C 1
ATOM 754 O O . GLY A 1 96 ? -22.757 -0.267 6.094 1.00 62.81 96 GLY A O 1
ATOM 755 N N . ALA A 1 97 ? -24.233 1.248 5.363 1.00 66.50 97 ALA A N 1
ATOM 756 C CA . ALA A 1 97 ? -24.583 0.492 4.162 1.00 66.50 97 ALA A CA 1
ATOM 757 C C . ALA A 1 97 ? -23.448 0.518 3.119 1.00 66.50 97 ALA A C 1
ATOM 759 O O . ALA A 1 97 ? -22.677 1.473 3.037 1.00 66.50 97 ALA A O 1
ATOM 760 N N . HIS A 1 98 ? -23.374 -0.526 2.289 1.00 64.25 98 HIS A N 1
ATOM 761 C CA . HIS A 1 98 ? -22.333 -0.680 1.271 1.00 64.25 98 HIS A CA 1
ATOM 762 C C . HIS A 1 98 ? -22.289 0.507 0.297 1.00 64.25 98 HIS A C 1
ATOM 764 O O . HIS A 1 98 ? -23.284 0.834 -0.360 1.00 64.25 98 HIS A O 1
ATOM 770 N N . ILE A 1 99 ? -21.104 1.096 0.148 1.00 59.31 99 ILE A N 1
ATOM 771 C CA . ILE A 1 99 ? -20.812 2.108 -0.866 1.00 59.31 99 ILE A CA 1
ATOM 772 C C . ILE A 1 99 ? -20.179 1.378 -2.055 1.00 59.31 99 ILE A C 1
ATOM 774 O O . ILE A 1 99 ? -19.206 0.659 -1.863 1.00 59.31 99 ILE A O 1
ATOM 778 N N . PRO A 1 100 ? -20.697 1.517 -3.289 1.00 55.59 100 PRO A N 1
ATOM 779 C CA . PRO A 1 100 ? -20.110 0.855 -4.447 1.00 55.59 100 PRO A CA 1
ATOM 780 C C . PRO A 1 100 ? -18.680 1.347 -4.697 1.00 55.59 100 PRO A C 1
ATOM 782 O O . PRO A 1 100 ? -18.472 2.433 -5.232 1.00 55.59 100 PRO A O 1
ATOM 785 N N . TYR A 1 101 ? -17.706 0.509 -4.343 1.00 53.31 101 TYR A N 1
ATOM 786 C CA . TYR A 1 101 ? -16.294 0.703 -4.641 1.00 53.31 101 TYR A CA 1
ATOM 787 C C . TYR A 1 101 ? -15.878 -0.213 -5.798 1.00 53.31 101 TYR A C 1
ATOM 789 O O . TYR A 1 101 ? -16.129 -1.418 -5.784 1.00 53.31 101 TYR A O 1
ATOM 797 N N . GLN A 1 102 ? -15.239 0.335 -6.834 1.00 42.25 102 GLN A N 1
ATOM 798 C CA . GLN A 1 102 ? -14.657 -0.466 -7.917 1.00 42.25 102 GLN A CA 1
ATOM 799 C C . GLN A 1 102 ? -13.199 -0.824 -7.597 1.00 42.25 102 GLN A C 1
ATOM 801 O O . GLN A 1 102 ? -12.295 -0.454 -8.337 1.00 42.25 102 GLN A O 1
ATOM 806 N N . CYS A 1 103 ? -12.954 -1.581 -6.524 1.00 41.19 103 CYS A N 1
ATOM 807 C CA . CYS A 1 103 ? -11.659 -2.243 -6.332 1.00 41.19 103 CYS A CA 1
ATOM 808 C C . CYS A 1 103 ? -11.720 -3.649 -6.939 1.00 41.19 103 CYS A C 1
ATOM 810 O O . CYS A 1 103 ? -11.940 -4.651 -6.263 1.00 41.19 103 CYS A O 1
ATOM 812 N N . ARG A 1 104 ? -11.593 -3.737 -8.266 1.00 42.38 104 ARG A N 1
ATOM 813 C CA . ARG A 1 104 ? -11.422 -5.017 -8.959 1.00 42.38 104 ARG A CA 1
ATOM 814 C C . ARG A 1 104 ? -9.974 -5.100 -9.418 1.00 42.38 104 ARG A C 1
ATOM 816 O O . ARG A 1 104 ? -9.707 -4.703 -10.540 1.00 42.38 104 ARG A O 1
ATOM 823 N N . PHE A 1 105 ? -9.079 -5.582 -8.549 1.00 36.53 105 PHE A N 1
ATOM 824 C CA . PHE A 1 105 ? -7.942 -6.473 -8.851 1.00 36.53 105 PHE A CA 1
ATOM 825 C C . PHE A 1 105 ? -6.994 -6.597 -7.633 1.00 36.53 105 PHE A C 1
ATOM 827 O O . PHE A 1 105 ? -6.511 -5.602 -7.116 1.00 36.53 105 PHE A O 1
ATOM 834 N N . LEU A 1 106 ? -6.673 -7.847 -7.264 1.00 36.28 106 LEU A N 1
ATOM 835 C CA . LEU A 1 106 ? -5.450 -8.287 -6.555 1.00 36.28 106 LEU A CA 1
ATOM 836 C C . LEU A 1 106 ? -5.301 -8.103 -5.026 1.00 36.28 106 LEU A C 1
ATOM 838 O O . LEU A 1 106 ? -4.177 -8.041 -4.537 1.00 36.28 106 LEU A O 1
ATOM 842 N N . LEU A 1 107 ? -6.374 -8.210 -4.236 1.00 39.53 107 LEU A N 1
ATOM 843 C CA . LEU A 1 107 ? -6.256 -8.213 -2.763 1.00 39.53 107 LEU A CA 1
ATOM 844 C C . LEU A 1 107 ? -5.644 -9.491 -2.135 1.00 39.53 107 LEU A C 1
ATOM 846 O O . LEU A 1 107 ? -5.461 -9.541 -0.926 1.00 39.53 107 LEU A O 1
ATOM 850 N N . PHE A 1 108 ? -5.318 -10.538 -2.906 1.00 35.34 108 PHE A N 1
ATOM 851 C CA . PHE A 1 108 ? -4.973 -11.852 -2.324 1.00 35.34 108 PHE A CA 1
ATOM 852 C C . PHE A 1 108 ? -3.517 -12.321 -2.486 1.00 35.34 108 PHE A C 1
ATOM 854 O O . PHE A 1 108 ? -3.146 -13.323 -1.886 1.00 35.34 108 PHE A O 1
ATOM 861 N N . VAL A 1 109 ? -2.671 -11.635 -3.266 1.00 40.34 109 VAL A N 1
ATOM 862 C CA . VAL A 1 109 ? -1.303 -12.133 -3.564 1.00 40.34 109 VAL A CA 1
ATOM 863 C C . VAL A 1 109 ? -0.191 -11.292 -2.914 1.00 40.34 109 VAL A C 1
ATOM 865 O O . VAL A 1 109 ? 0.901 -11.802 -2.667 1.00 40.34 109 VAL A O 1
ATOM 868 N N . LEU A 1 110 ? -0.460 -10.029 -2.565 1.00 41.44 110 LEU A N 1
ATOM 869 C CA . LEU A 1 110 ? 0.567 -9.086 -2.089 1.00 41.44 110 LEU A CA 1
ATOM 870 C C . LEU A 1 110 ? 0.598 -8.888 -0.564 1.00 41.44 110 LEU A C 1
ATOM 872 O O . LEU A 1 110 ? 1.649 -8.536 -0.031 1.00 41.44 110 LEU A O 1
ATOM 876 N N . HIS A 1 111 ? -0.498 -9.183 0.145 1.00 45.25 111 HIS A N 1
ATOM 877 C CA . HIS A 1 111 ? -0.632 -8.863 1.573 1.00 45.25 111 HIS A CA 1
ATOM 878 C C . HIS A 1 111 ? 0.330 -9.665 2.477 1.00 45.25 111 HIS A C 1
ATOM 880 O O . HIS A 1 111 ? 0.800 -9.155 3.486 1.00 45.25 111 HIS A O 1
ATOM 886 N N . LEU A 1 112 ? 0.700 -10.895 2.091 1.00 39.12 112 LEU A N 1
ATOM 887 C CA . LEU A 1 112 ? 1.582 -11.760 2.894 1.00 39.12 112 LEU A CA 1
ATOM 888 C C . LEU A 1 112 ? 3.072 -11.678 2.524 1.00 39.12 112 LEU A C 1
ATOM 890 O O . LEU A 1 112 ? 3.915 -11.981 3.364 1.00 39.12 112 LEU A O 1
ATOM 894 N N . ASN A 1 113 ? 3.426 -11.252 1.306 1.00 37.16 113 ASN A N 1
ATOM 895 C CA . ASN A 1 113 ? 4.831 -11.227 0.871 1.00 37.16 113 ASN A CA 1
ATOM 896 C C . ASN A 1 113 ? 5.524 -9.872 1.085 1.00 37.16 113 ASN A C 1
ATOM 898 O O . ASN A 1 113 ? 6.746 -9.838 1.186 1.00 37.16 113 ASN A O 1
ATOM 902 N N . ILE A 1 114 ? 4.783 -8.761 1.188 1.00 42.84 114 ILE A N 1
ATOM 903 C CA . ILE A 1 114 ? 5.389 -7.428 1.370 1.00 42.84 114 ILE A CA 1
ATOM 904 C C . ILE A 1 114 ? 5.581 -7.065 2.849 1.00 42.84 114 ILE A C 1
ATOM 906 O O . ILE A 1 114 ? 6.606 -6.473 3.185 1.00 42.84 114 ILE A O 1
ATOM 910 N N . ILE A 1 115 ? 4.680 -7.486 3.746 1.00 45.69 115 ILE A N 1
ATOM 911 C CA . ILE A 1 115 ? 4.840 -7.263 5.196 1.00 45.69 115 ILE A CA 1
ATOM 912 C C . ILE A 1 115 ? 6.120 -7.947 5.711 1.00 45.69 115 ILE A C 1
ATOM 914 O O . ILE A 1 115 ? 6.870 -7.340 6.469 1.00 45.69 115 ILE A O 1
ATOM 918 N N . LEU A 1 116 ? 6.447 -9.149 5.214 1.00 39.22 116 LEU A N 1
ATOM 919 C CA . LEU A 1 116 ? 7.690 -9.847 5.574 1.00 39.22 116 LEU A CA 1
ATOM 920 C C . LEU A 1 116 ? 8.957 -9.192 4.985 1.00 39.22 116 LEU A C 1
ATOM 922 O O . LEU A 1 116 ? 10.032 -9.287 5.576 1.00 39.22 116 LEU A O 1
ATOM 926 N N . LEU A 1 117 ? 8.848 -8.536 3.822 1.00 42.81 117 LEU A N 1
ATOM 927 C CA . LEU A 1 117 ? 9.985 -7.905 3.141 1.00 42.81 117 LEU A CA 1
ATOM 928 C C . LEU A 1 117 ? 10.361 -6.550 3.768 1.00 42.81 117 LEU A C 1
ATOM 930 O O . LEU A 1 117 ? 11.520 -6.147 3.703 1.00 42.81 117 LEU A O 1
ATOM 934 N N . MET A 1 118 ? 9.397 -5.852 4.377 1.00 41.09 118 MET A N 1
ATOM 935 C CA . MET A 1 118 ? 9.608 -4.540 5.005 1.00 41.09 118 MET A CA 1
ATOM 936 C C . MET A 1 118 ? 10.032 -4.620 6.478 1.00 41.09 118 MET A C 1
ATOM 938 O O . MET A 1 118 ? 10.565 -3.650 6.993 1.00 41.09 118 MET A O 1
ATOM 942 N N . THR A 1 119 ? 9.896 -5.770 7.147 1.00 39.22 119 THR A N 1
ATOM 943 C CA . THR A 1 119 ? 10.486 -5.999 8.485 1.00 39.22 119 THR A CA 1
ATOM 944 C C . THR A 1 119 ? 11.996 -6.306 8.457 1.00 39.22 119 THR A C 1
ATOM 946 O O . THR A 1 119 ? 12.576 -6.645 9.486 1.00 39.22 119 THR A O 1
ATOM 949 N N . GLN A 1 120 ? 12.639 -6.248 7.285 1.00 36.09 120 GLN A N 1
ATOM 950 C CA . GLN A 1 120 ? 14.064 -6.563 7.072 1.00 36.09 120 GLN A CA 1
ATOM 951 C C . GLN A 1 120 ? 14.863 -5.400 6.436 1.00 36.09 120 GLN A C 1
ATOM 953 O O . GLN A 1 120 ? 15.989 -5.616 5.984 1.00 36.09 120 GLN A O 1
ATOM 958 N N . ILE A 1 121 ? 14.307 -4.184 6.390 1.00 39.25 121 ILE A N 1
ATOM 959 C CA . ILE A 1 121 ? 15.007 -2.937 6.018 1.00 39.25 121 ILE A CA 1
ATOM 960 C C . ILE A 1 121 ? 14.953 -2.001 7.219 1.00 39.25 121 ILE A C 1
ATOM 962 O O . ILE A 1 121 ? 16.011 -1.416 7.537 1.00 39.25 121 ILE A O 1
#

=== Feature glossary ===
The record interleaves many kinds of information about one protein. Here is each kind framed as the question it answers.

Q: What known structures does this most resemble?
A: Structural nearest neighbors (via Foldseek easy-search vs the PDB). Reported per hit: target PDB id, E-value, and alignment TM-score. A TM-score above ~0.5 is the conventional threshold for 'same fold'.

Q: Where is each backbone atom in 3D?
A: The mmCIF table is the protein's shape written out atom by atom. For each backbone N, Cα, C, and carbonyl O, it records an (x, y, z) coordinate triple in Å plus the residue type, chain letter, and residue number.

Q: What are the backbone torsion angles?
A: The φ/ψ torsion pair specifies the backbone conformation at each residue. φ rotates about the N–Cα bond, ψ about the Cα–C bond. Steric clashes forbid most of the (φ, ψ) plane — the allowed regions (α-helix basin, β-sheet basin, left-handed helix) are the Ramachandran-allowed regions.

Q: Which residues are buried vs exposed?
A: Solvent-accessible surface area (SASA) is the area in Å² traced out by the centre of a 1.4 Å probe sphere (a water molecule) rolled over the protein's van der Waals surface (Shrake–Rupley / Lee–Richards construction). Buried residues have near-zero SASA; fully exposed residues can exceed 200 Å². The total SASA scales roughly with the number of surface residues.

Q: How confident is the AlphaFold model at each residue?
A: pLDDT is the predicted lDDT-Cα score: AlphaFold's confidence that the local environment of each residue (all inter-atomic distances within 15 Å) is correctly placed. It is a per-residue number between 0 and 100, with higher meaning more reliable.

Q: What does the local fold look like, residue by residue?
A: 3Di is Foldseek's structural alphabet. Each residue is assigned one of twenty discrete states based on how its Cα sits relative to its spatial (not sequential) neighbors. Aligning 3Di strings finds structural homologs roughly as well as full 3D superposition, but orders of magnitude faster.

Q: How big and how compact is the whole molecule?
A: Radius of gyration (Rg) is the root-mean-square distance of Cα atoms from their centroid — a single number for overall size and compactness. A globular domain of N residues has Rg ≈ 2.2·N^0.38 Å; an extended or disordered chain has a much larger Rg. The Cα contact count is the number of residue pairs whose Cα atoms are within 8 Å and are more than four positions apart in sequence — a standard proxy for tertiary packing density. The bounding box is the smallest axis-aligned box enclosing all Cα atoms.

Q: Which residues are in helices, strands, or loops?
A: DSSP 8-state secondary structure assigns each residue one of H (α-helix), G (3₁₀-helix), I (π-helix), E (extended β-strand), B (isolated β-bridge), T (hydrogen-bonded turn), S (bend), or '-' (coil). The assignment is computed from backbone hydrogen-bond geometry via the Kabsch–Sander algorithm.

Q: How mobile is each atom in the crystal?
A: Crystallographic B-factors measure how much each atom's electron density is smeared out, in Å². They rise in mobile loops and surface residues and fall in the buried interior. In AlphaFold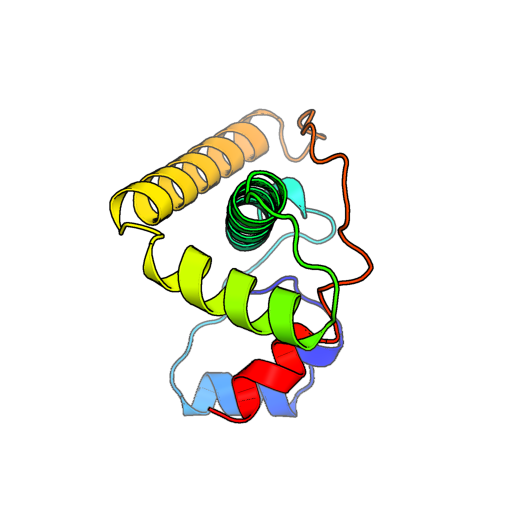 models this column is repurposed to hold pLDDT instead.

Q: What if only a Cα trace is available?
A: P-SEA three-state annotation labels each residue as helix, strand, or coil based purely on the geometry of the Cα trace. It serves as a fallback when the full b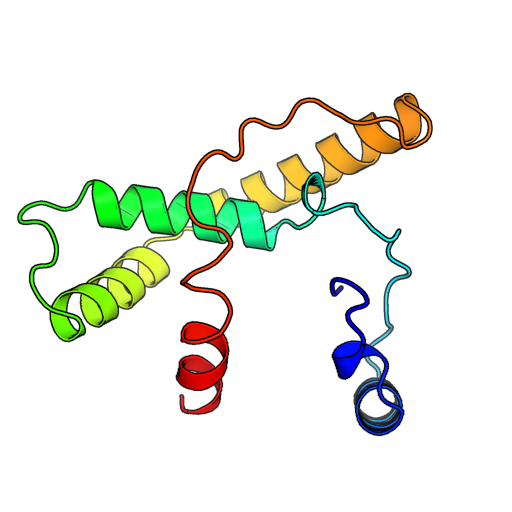ackbone (and thus DSSP) is unavailable.

Q: What family and function is it annotated with?
A: Database cross-references. InterPro integrates a dozen domain/family signature databases into unified entries with residue-range hits. GO terms attach function/process/location labels with evidence codes. CATH codes position the fold in a four-level structural taxonomy. Organism is the NCBI-taxonomy species name.

Q: Are the domains correctly placed relative to each other?
A: Predicted Aligned Error (PAE) is an AlphaFold confidence matrix: entry (i, j) is the expected error in the position of residue j, in ångströms, when the prediction is superimposed on the true structure at residue i. Low PAE within a block of residues means that block is internally rigid and well-predicted; high PAE between two blocks means their relative placement is uncertain even if each block individually is confident.

Q: What do the diagnostic plots show?
A: Three diagnostic plots accompany the record. The Cα contact map visualizes the tertiary structure as a 2D adjacency matrix (8 Å cutoff, sequence-local contacts suppressed). The Ramachandran plot shows the distribution of backbone (φ, ψ) torsions, with points in the α and β basins reflecting secondary structure content. The PAE plot shows AlphaFold's inter-residue confidence as a color matrix.

Q: What is the amino-acid chain?
A: Primary structure: the covalent order of the twenty standard amino acids along the backbone. Two proteins with the same sequence will (almost always) fold to the same structure; two with 30% identity often share a fold but not the details.

Q: What do the rendered images show?
A: The six renders are orthographic views along the three Cartesian axes in both directions. Representation (cartoon, sticks, or surface) and color scheme (sequence-rainbow or by-chain) vary across proteins so the training set covers all the common visualization conventions.